Protein AF-A0A955Q3T9-F1 (afdb_monomer_lite)

Structure (mmCIF, N/CA/C/O backbone):
data_AF-A0A955Q3T9-F1
#
_entry.id   AF-A0A955Q3T9-F1
#
loop_
_atom_site.group_PDB
_atom_site.id
_atom_site.type_symbol
_atom_site.label_atom_id
_atom_site.label_alt_id
_atom_site.label_comp_id
_atom_site.label_asym_id
_atom_site.label_entity_id
_atom_site.label_seq_id
_atom_site.pdbx_PDB_ins_code
_atom_site.Cartn_x
_atom_site.Cartn_y
_atom_site.Cartn_z
_atom_site.occupancy
_atom_site.B_iso_or_equiv
_atom_site.auth_seq_id
_atom_site.auth_comp_id
_atom_site.auth_asym_id
_atom_site.auth_atom_id
_atom_site.pdbx_PDB_model_num
ATOM 1 N N . MET A 1 1 ? 18.426 16.949 -6.915 1.00 44.16 1 MET A N 1
ATOM 2 C CA . MET A 1 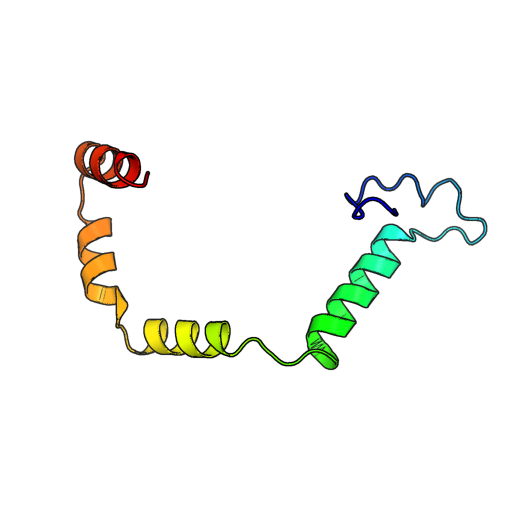1 ? 17.146 17.610 -6.592 1.00 44.16 1 MET A CA 1
ATOM 3 C C . MET A 1 1 ? 16.165 17.295 -7.713 1.00 44.16 1 MET A C 1
ATOM 5 O O . MET A 1 1 ? 15.918 18.130 -8.569 1.00 44.16 1 MET A O 1
ATOM 9 N N . PHE A 1 2 ? 15.702 16.048 -7.783 1.00 58.94 2 PHE A N 1
ATOM 10 C CA . PHE A 1 2 ? 14.576 15.696 -8.645 1.00 58.94 2 PHE A CA 1
ATOM 11 C C . PHE A 1 2 ? 13.331 15.849 -7.777 1.00 58.94 2 PHE A C 1
ATOM 13 O O . PHE A 1 2 ? 13.328 15.347 -6.656 1.00 58.94 2 PHE A O 1
ATOM 20 N N . MET A 1 3 ? 12.345 16.618 -8.243 1.00 66.38 3 MET A N 1
ATOM 21 C CA . MET A 1 3 ? 11.032 16.667 -7.600 1.00 66.38 3 MET A CA 1
ATOM 22 C C . MET A 1 3 ? 10.484 15.247 -7.470 1.00 66.38 3 MET A C 1
ATOM 24 O O . MET A 1 3 ? 10.621 14.451 -8.403 1.00 66.38 3 MET A O 1
ATOM 28 N N . ASP A 1 4 ? 9.813 14.967 -6.356 1.00 81.62 4 ASP A N 1
ATOM 29 C CA . ASP A 1 4 ? 8.979 13.779 -6.250 1.00 81.62 4 ASP A CA 1
ATOM 30 C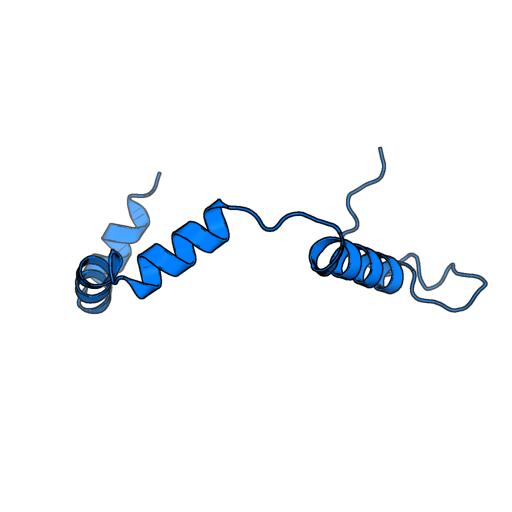 C . ASP A 1 4 ? 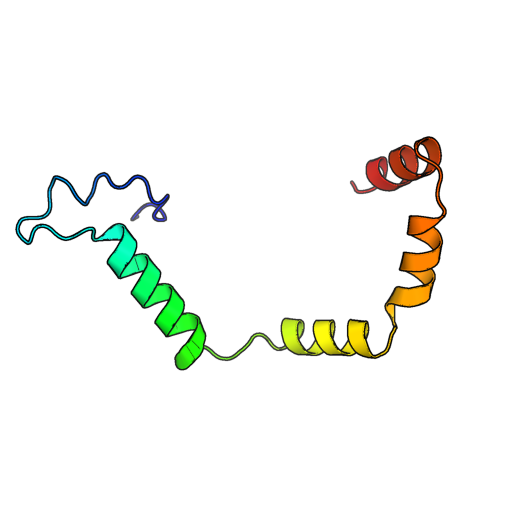7.964 13.782 -7.400 1.00 81.62 4 ASP A C 1
ATOM 32 O O . ASP A 1 4 ? 7.336 14.799 -7.711 1.00 81.62 4 ASP A O 1
ATOM 36 N N . CYS A 1 5 ? 7.840 12.650 -8.090 1.00 89.88 5 CYS A N 1
A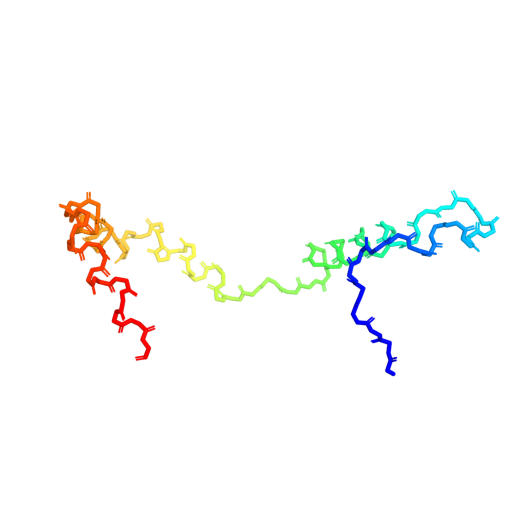TOM 37 C CA . CYS A 1 5 ? 6.905 12.523 -9.198 1.00 89.88 5 CYS A CA 1
ATOM 38 C C . CYS A 1 5 ? 5.469 12.735 -8.690 1.00 89.88 5 CYS A C 1
ATOM 40 O O . CYS A 1 5 ? 4.932 11.891 -7.980 1.00 89.88 5 CYS A O 1
ATOM 42 N N . VAL A 1 6 ? 4.816 13.822 -9.112 1.00 93.00 6 VAL A N 1
ATOM 43 C CA . VAL A 1 6 ? 3.393 14.100 -8.813 1.00 93.00 6 VAL A CA 1
ATOM 44 C C . VAL A 1 6 ? 2.432 13.486 -9.836 1.00 93.00 6 VAL A C 1
ATOM 46 O O . VAL A 1 6 ? 1.259 13.839 -9.889 1.00 93.00 6 VAL A O 1
ATOM 49 N N . MET A 1 7 ? 2.931 12.590 -10.693 1.00 94.00 7 MET A N 1
ATOM 50 C CA . MET A 1 7 ? 2.146 11.915 -11.733 1.00 94.00 7 MET A CA 1
ATOM 51 C C . MET A 1 7 ? 1.482 12.863 -12.753 1.00 94.00 7 MET A C 1
ATOM 53 O O . MET A 1 7 ? 0.462 12.520 -13.340 1.00 94.00 7 MET A O 1
ATOM 57 N N . CYS A 1 8 ? 2.086 14.025 -13.038 1.00 94.69 8 CYS A N 1
ATOM 58 C CA . CYS A 1 8 ? 1.545 15.016 -13.984 1.00 94.69 8 CYS A CA 1
ATOM 59 C C . CYS A 1 8 ? 1.527 14.572 -15.461 1.00 94.69 8 CYS A C 1
ATOM 61 O O . CYS A 1 8 ? 0.918 15.239 -16.290 1.00 94.69 8 CYS A O 1
ATOM 63 N N . GLY A 1 9 ? 2.233 13.495 -15.822 1.00 93.94 9 GLY A N 1
ATOM 64 C CA . GLY A 1 9 ? 2.241 12.948 -17.185 1.00 93.94 9 GLY A CA 1
ATOM 65 C C . GLY A 1 9 ? 3.050 13.739 -18.221 1.00 93.94 9 GLY A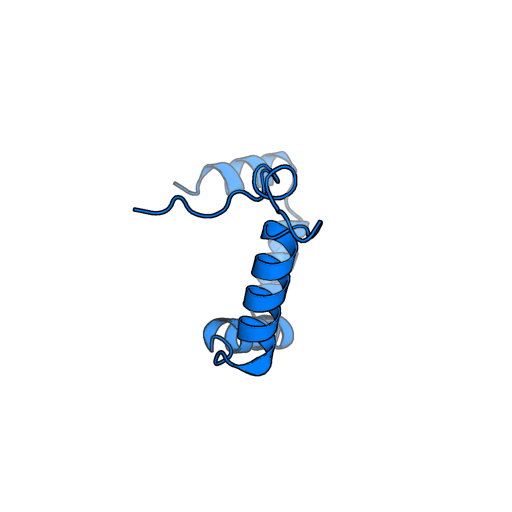 C 1
ATOM 66 O O . GLY A 1 9 ? 3.143 13.298 -19.361 1.00 93.94 9 GLY A O 1
ATOM 67 N N . MET A 1 10 ? 3.706 14.847 -17.850 1.00 94.44 10 MET A N 1
ATOM 68 C CA . MET A 1 10 ? 4.510 15.668 -18.780 1.00 94.44 10 MET A CA 1
ATOM 69 C C . MET A 1 10 ? 5.682 14.913 -19.432 1.00 94.44 10 MET A C 1
ATOM 71 O O . MET A 1 10 ? 6.217 15.354 -20.445 1.00 94.44 10 MET A O 1
ATOM 75 N N . CYS A 1 11 ? 6.073 13.764 -18.878 1.00 93.75 11 CYS A N 1
ATOM 76 C CA . CYS A 1 11 ? 7.098 12.894 -19.444 1.00 93.75 11 CYS A CA 1
ATOM 77 C C . CYS A 1 11 ? 6.606 12.009 -20.605 1.00 93.75 11 CYS A C 1
ATOM 79 O O . CYS A 1 11 ? 7.443 11.510 -21.351 1.00 93.75 11 CYS A O 1
ATOM 81 N N . ALA A 1 12 ? 5.293 11.810 -20.781 1.00 95.75 12 ALA A N 1
ATOM 82 C CA . ALA A 1 12 ? 4.766 10.973 -21.861 1.00 95.75 12 ALA A CA 1
ATOM 83 C C . ALA A 1 12 ? 4.892 11.638 -23.251 1.00 95.75 12 ALA A C 1
ATOM 85 O O . ALA A 1 12 ? 5.463 11.006 -24.136 1.00 95.75 12 ALA A O 1
ATOM 86 N N . PRO A 1 13 ? 4.504 12.918 -23.462 1.00 95.62 13 PRO A N 1
ATOM 87 C CA . PRO A 1 13 ? 4.602 13.555 -24.784 1.00 95.62 13 PRO A CA 1
ATOM 88 C C . PRO A 1 13 ? 6.032 13.723 -25.314 1.00 95.62 13 PRO A C 1
ATOM 90 O O . PRO A 1 13 ? 6.231 13.895 -26.510 1.00 95.62 13 PRO A O 1
ATOM 93 N N . VAL A 1 14 ? 7.032 13.716 -24.428 1.00 94.88 14 VAL A N 1
ATOM 94 C CA . VAL A 1 14 ? 8.450 13.872 -24.793 1.00 94.88 14 VAL A CA 1
ATOM 95 C C . VAL A 1 14 ? 9.156 12.531 -25.013 1.00 94.88 14 VAL A C 1
ATOM 97 O O . VAL A 1 14 ? 10.347 12.504 -25.325 1.00 94.88 14 VAL A O 1
ATOM 100 N N . CYS A 1 15 ? 8.460 11.406 -24.817 1.00 95.38 15 CYS A N 1
ATOM 101 C CA . CYS A 1 15 ? 9.070 10.090 -24.898 1.00 95.38 15 CYS A CA 1
ATOM 102 C C . CYS A 1 15 ? 9.166 9.600 -26.348 1.00 95.38 15 CYS A C 1
ATOM 104 O O . CYS A 1 15 ? 8.164 9.293 -26.984 1.00 95.38 15 CYS A O 1
ATOM 106 N N . ILE A 1 16 ? 10.392 9.425 -26.845 1.00 96.94 16 ILE A N 1
ATOM 107 C CA . ILE A 1 16 ? 10.660 8.909 -28.201 1.00 96.94 16 ILE A CA 1
ATOM 108 C C . ILE A 1 16 ? 10.184 7.466 -28.433 1.00 96.94 16 ILE A C 1
ATOM 110 O O . ILE A 1 16 ? 10.063 7.041 -29.576 1.00 96.94 16 ILE A O 1
ATOM 114 N N . ALA A 1 17 ? 9.959 6.707 -27.358 1.00 95.56 17 ALA A N 1
ATOM 115 C CA . ALA A 1 17 ? 9.512 5.317 -27.412 1.00 95.56 17 ALA A CA 1
ATOM 116 C C . ALA A 1 17 ? 7.984 5.177 -27.298 1.00 95.56 17 ALA A C 1
ATOM 118 O O . ALA A 1 17 ? 7.500 4.054 -27.206 1.00 95.56 17 ALA A O 1
ATOM 119 N N . ASP A 1 18 ? 7.251 6.297 -27.263 1.00 93.94 18 ASP A N 1
ATOM 120 C CA . ASP A 1 18 ? 5.787 6.342 -27.142 1.00 93.94 18 ASP A CA 1
ATOM 121 C C . ASP A 1 18 ? 5.244 5.535 -25.945 1.00 93.94 18 ASP A C 1
ATOM 123 O O . ASP A 1 18 ? 4.226 4.848 -26.001 1.00 93.94 18 ASP A O 1
ATOM 127 N N . ILE A 1 19 ? 5.971 5.596 -24.827 1.00 96.12 19 ILE A N 1
ATOM 128 C CA . ILE A 1 19 ? 5.541 5.035 -23.543 1.00 96.12 19 ILE A CA 1
ATOM 129 C C . ILE A 1 19 ? 5.147 6.159 -22.586 1.00 96.12 19 ILE A C 1
ATOM 131 O O . ILE A 1 19 ? 5.521 7.312 -22.779 1.00 96.12 19 ILE A O 1
ATOM 135 N N . ALA A 1 20 ? 4.443 5.807 -21.507 1.00 96.38 20 ALA A N 1
ATOM 136 C CA . ALA A 1 20 ? 4.141 6.700 -20.389 1.00 96.38 20 ALA A CA 1
ATOM 137 C C . ALA A 1 20 ? 5.116 6.438 -19.218 1.00 96.38 20 ALA A C 1
ATOM 139 O O . ALA A 1 20 ? 4.847 5.561 -18.386 1.00 96.38 20 ALA A O 1
ATOM 140 N N . PRO A 1 21 ? 6.254 7.160 -19.105 1.00 95.94 21 PRO A N 1
ATOM 141 C CA . PRO A 1 21 ? 7.307 6.821 -18.144 1.00 95.94 21 PRO A CA 1
ATOM 142 C C . PRO A 1 21 ? 6.851 6.920 -16.686 1.00 95.94 21 PRO A C 1
ATOM 144 O O . PRO A 1 21 ? 7.301 6.151 -15.842 1.00 95.94 21 PRO A O 1
ATOM 147 N N . ASN A 1 22 ? 5.917 7.824 -16.382 1.00 95.12 22 ASN A N 1
ATOM 148 C CA . ASN A 1 22 ? 5.295 7.943 -15.062 1.00 95.12 22 ASN A CA 1
ATOM 149 C C . ASN A 1 22 ? 4.574 6.654 -14.635 1.00 95.12 22 ASN A C 1
ATOM 151 O O . ASN A 1 22 ? 4.643 6.273 -13.469 1.00 95.12 22 ASN A O 1
ATOM 155 N N . LEU A 1 23 ? 3.910 5.960 -15.564 1.00 96.31 23 LEU A N 1
ATOM 156 C CA . LEU A 1 23 ? 3.229 4.698 -15.265 1.00 96.31 23 LEU A CA 1
ATOM 157 C C . LEU A 1 23 ? 4.219 3.543 -15.118 1.00 96.31 23 LEU A C 1
ATOM 159 O O . LEU A 1 23 ? 4.041 2.699 -14.242 1.00 96.31 23 LEU A O 1
ATOM 163 N N . VAL A 1 24 ? 5.287 3.534 -15.919 1.00 96.12 24 VAL A N 1
ATOM 164 C CA . VAL A 1 24 ? 6.380 2.558 -15.783 1.00 96.12 24 VAL A CA 1
ATOM 165 C C . VAL A 1 24 ? 7.058 2.702 -14.420 1.00 96.12 24 VAL A C 1
ATOM 167 O O . VAL A 1 24 ? 7.247 1.708 -13.722 1.00 96.12 24 VAL A O 1
ATOM 170 N N . ALA A 1 25 ? 7.357 3.935 -13.999 1.00 94.75 25 ALA A N 1
ATOM 171 C CA . ALA A 1 25 ? 7.916 4.214 -12.681 1.00 94.75 25 ALA A CA 1
ATOM 172 C C . ALA A 1 25 ? 6.965 3.778 -11.553 1.00 94.75 25 ALA A C 1
ATOM 174 O O . ALA A 1 25 ? 7.401 3.129 -10.607 1.00 94.75 25 ALA A O 1
ATOM 175 N N . LEU A 1 26 ? 5.659 4.056 -11.670 1.00 95.50 26 LEU A N 1
ATOM 176 C CA . LEU A 1 26 ? 4.661 3.593 -10.699 1.00 95.50 26 LEU A CA 1
ATOM 177 C C . LEU A 1 26 ? 4.620 2.061 -10.603 1.00 95.50 26 LEU A C 1
ATOM 179 O O . LEU A 1 26 ? 4.569 1.516 -9.499 1.00 95.50 26 LEU A O 1
ATOM 183 N N . TYR A 1 27 ? 4.634 1.369 -11.744 1.00 96.44 27 TYR A N 1
ATOM 184 C CA . TYR A 1 27 ? 4.681 -0.090 -11.781 1.00 96.44 27 TYR A CA 1
ATOM 185 C C . TYR A 1 27 ? 5.942 -0.618 -11.091 1.00 96.44 27 TYR A C 1
ATOM 187 O O . TYR A 1 27 ? 5.833 -1.473 -10.215 1.00 96.44 27 TYR A O 1
ATOM 195 N N . ALA A 1 28 ? 7.114 -0.069 -11.421 1.00 95.50 28 ALA A N 1
ATOM 196 C CA . ALA A 1 28 ? 8.379 -0.458 -10.807 1.00 95.50 28 ALA A CA 1
ATOM 197 C C . ALA A 1 28 ? 8.360 -0.255 -9.283 1.00 95.50 28 ALA A C 1
ATOM 199 O O . ALA A 1 28 ? 8.707 -1.174 -8.546 1.00 95.50 28 ALA A O 1
ATOM 200 N N . SER A 1 29 ? 7.867 0.889 -8.795 1.00 93.62 29 SER A N 1
ATOM 201 C CA . SER A 1 29 ? 7.730 1.158 -7.357 1.00 93.62 29 SER A CA 1
ATOM 202 C C . SER A 1 29 ? 6.781 0.178 -6.659 1.00 93.62 29 SER A C 1
ATOM 204 O O . SER A 1 29 ? 7.060 -0.272 -5.549 1.00 93.62 29 SER A O 1
ATOM 206 N N . ARG A 1 30 ? 5.667 -0.195 -7.304 1.00 94.88 30 ARG A N 1
ATOM 207 C CA . ARG A 1 30 ? 4.732 -1.197 -6.767 1.00 94.88 30 ARG A CA 1
ATOM 208 C C . ARG A 1 30 ? 5.349 -2.592 -6.741 1.00 94.88 30 ARG A C 1
ATOM 210 O O . ARG A 1 30 ? 5.236 -3.277 -5.729 1.00 94.88 30 ARG A O 1
ATOM 217 N N . ALA A 1 31 ? 6.016 -2.999 -7.819 1.00 96.50 31 ALA A N 1
ATOM 218 C CA . ALA A 1 31 ? 6.705 -4.283 -7.892 1.00 96.50 31 ALA A CA 1
ATOM 219 C C . ALA A 1 31 ? 7.815 -4.376 -6.832 1.00 96.50 31 ALA A C 1
ATOM 221 O O . ALA A 1 31 ? 7.908 -5.389 -6.140 1.00 96.50 31 ALA A O 1
ATOM 222 N N . GLN A 1 32 ? 8.580 -3.293 -6.639 1.00 94.81 32 GLN A N 1
ATOM 223 C CA . GLN A 1 32 ? 9.552 -3.151 -5.554 1.00 94.81 32 GLN A CA 1
ATOM 224 C C . GLN A 1 32 ? 8.903 -3.385 -4.188 1.00 94.81 32 GLN A C 1
ATOM 226 O O . GLN A 1 32 ? 9.337 -4.265 -3.449 1.00 94.81 32 GLN A O 1
ATOM 231 N N . GLY A 1 33 ? 7.826 -2.656 -3.883 1.00 92.44 33 GLY A N 1
ATOM 232 C CA . GLY A 1 33 ? 7.141 -2.759 -2.595 1.00 92.44 33 GLY A CA 1
ATOM 233 C C . GLY A 1 33 ? 6.519 -4.132 -2.318 1.00 92.44 33 GLY A C 1
ATOM 234 O O . GLY A 1 33 ? 6.480 -4.559 -1.169 1.00 92.44 33 GLY A O 1
ATOM 235 N N . VAL A 1 34 ? 6.042 -4.838 -3.349 1.00 92.06 34 VAL A N 1
ATOM 236 C CA . VAL A 1 34 ? 5.407 -6.160 -3.190 1.00 92.06 34 VAL A CA 1
ATOM 237 C C . VAL A 1 34 ? 6.432 -7.288 -3.068 1.00 92.06 34 VAL A C 1
ATOM 239 O O . VAL A 1 34 ? 6.212 -8.215 -2.289 1.00 92.06 34 VAL A O 1
ATOM 242 N N . HIS A 1 35 ? 7.519 -7.242 -3.844 1.00 94.69 35 HIS A N 1
ATOM 243 C CA . HIS A 1 35 ? 8.416 -8.392 -4.009 1.00 94.69 35 HIS A CA 1
ATOM 244 C C . HIS A 1 35 ? 9.791 -8.228 -3.364 1.00 94.69 35 HIS A C 1
ATOM 246 O O . HIS A 1 35 ? 10.434 -9.231 -3.068 1.00 94.69 35 HIS A O 1
ATOM 252 N N . PHE A 1 36 ? 10.257 -6.995 -3.169 1.00 94.50 36 PHE A N 1
ATOM 253 C CA . PHE A 1 36 ? 11.662 -6.717 -2.861 1.00 94.50 36 PHE A CA 1
ATOM 254 C C . PHE A 1 36 ? 11.861 -5.853 -1.609 1.00 94.50 36 PHE A C 1
ATOM 256 O O . PHE A 1 36 ? 12.998 -5.576 -1.231 1.00 94.50 36 PHE A O 1
ATOM 263 N N . THR A 1 37 ? 10.782 -5.421 -0.959 1.00 92.69 37 THR A N 1
ATOM 264 C CA . THR A 1 37 ? 10.824 -4.658 0.290 1.00 92.69 37 THR A CA 1
ATOM 265 C C . THR A 1 37 ? 10.237 -5.493 1.422 1.00 92.69 37 THR A C 1
ATOM 267 O O . THR A 1 37 ? 9.193 -6.127 1.262 1.00 92.69 37 THR A O 1
ATOM 270 N N . GLU A 1 38 ? 10.908 -5.496 2.575 1.00 91.81 38 GLU A N 1
ATOM 271 C CA . GLU A 1 38 ? 10.370 -6.123 3.780 1.00 91.81 38 GLU A CA 1
ATOM 272 C C . GLU A 1 38 ? 9.060 -5.448 4.189 1.00 91.81 38 GLU A C 1
ATOM 274 O O . GLU A 1 38 ? 8.921 -4.222 4.157 1.00 91.81 38 GLU A O 1
ATOM 279 N N . LYS A 1 39 ? 8.069 -6.259 4.567 1.00 88.12 39 LYS A N 1
ATOM 280 C CA . LYS A 1 39 ? 6.784 -5.722 5.012 1.00 88.12 39 LYS A CA 1
ATOM 281 C C . LYS A 1 39 ? 6.983 -4.985 6.340 1.00 88.12 39 LYS A C 1
ATOM 283 O O . LYS A 1 39 ? 7.576 -5.563 7.247 1.00 88.12 39 LYS A O 1
ATOM 288 N N . PRO A 1 40 ? 6.447 -3.761 6.501 1.00 90.12 40 PRO A N 1
ATOM 289 C CA . PRO A 1 40 ? 6.564 -3.034 7.758 1.00 90.12 40 PRO A CA 1
ATOM 290 C C . PRO A 1 40 ? 5.952 -3.829 8.917 1.00 90.12 40 PRO A C 1
ATOM 292 O O . PRO A 1 40 ? 4.765 -4.165 8.881 1.00 90.12 40 PRO A O 1
ATOM 295 N N . GLU A 1 41 ? 6.729 -4.082 9.971 1.00 93.88 41 GLU A N 1
ATOM 296 C CA . GLU A 1 41 ? 6.261 -4.839 11.143 1.00 93.88 41 GLU A CA 1
ATOM 297 C C . GLU A 1 41 ? 5.030 -4.195 11.793 1.00 93.88 41 GLU A C 1
ATOM 299 O O . GLU A 1 41 ? 4.085 -4.883 12.185 1.00 93.88 41 GLU A O 1
ATOM 304 N N . GLY A 1 42 ? 4.998 -2.858 11.832 1.00 95.25 42 GLY A N 1
ATOM 305 C CA . GLY A 1 42 ? 3.879 -2.092 12.378 1.00 95.25 42 GLY A CA 1
ATOM 306 C C . GLY A 1 42 ? 2.545 -2.380 11.683 1.00 95.25 42 GLY A C 1
ATOM 307 O O . GLY A 1 42 ? 1.513 -2.397 12.349 1.00 95.25 42 GLY A O 1
ATOM 308 N N . LEU A 1 43 ? 2.554 -2.677 10.376 1.00 93.75 43 LEU A N 1
ATOM 309 C CA . LEU A 1 43 ? 1.337 -3.039 9.648 1.00 93.75 43 LEU A CA 1
ATOM 310 C C . LEU A 1 43 ? 0.804 -4.394 10.118 1.00 93.75 43 LEU A C 1
ATOM 312 O O . LEU A 1 43 ? -0.377 -4.511 10.434 1.00 93.75 43 LEU A O 1
ATOM 316 N N . SER A 1 44 ? 1.677 -5.402 10.203 1.00 94.62 44 SER A N 1
ATOM 317 C CA . SER A 1 44 ? 1.286 -6.737 10.667 1.00 94.62 44 SER A CA 1
ATOM 318 C C . SER A 1 44 ? 0.767 -6.694 12.101 1.00 94.62 44 SER A C 1
ATOM 320 O O . SER A 1 44 ? -0.279 -7.268 12.396 1.00 94.62 44 SER A O 1
ATOM 322 N N . LYS A 1 45 ? 1.462 -5.964 12.980 1.00 97.50 45 LYS A N 1
ATOM 323 C CA . LYS A 1 45 ? 1.039 -5.769 14.367 1.00 97.50 45 LYS A CA 1
ATOM 324 C C . LYS A 1 45 ? -0.340 -5.114 14.443 1.00 97.50 45 LYS A C 1
ATOM 326 O O . LYS A 1 45 ? -1.208 -5.610 15.149 1.00 97.50 45 LYS A O 1
ATOM 331 N N . ARG A 1 46 ? -0.568 -4.041 13.680 1.00 96.62 46 ARG A N 1
ATOM 332 C CA . ARG A 1 46 ? -1.849 -3.325 13.685 1.00 96.62 46 ARG A CA 1
ATOM 333 C C . ARG A 1 46 ? -3.005 -4.186 13.175 1.00 96.62 46 ARG A C 1
ATOM 335 O O . ARG A 1 46 ? -4.092 -4.123 13.737 1.00 96.62 46 ARG A O 1
ATOM 342 N N . ILE A 1 47 ? -2.778 -4.991 12.135 1.00 96.88 47 ILE A N 1
ATOM 343 C CA . ILE A 1 47 ? -3.775 -5.951 11.632 1.00 96.88 47 ILE A CA 1
ATOM 344 C C . ILE A 1 47 ? -4.138 -6.962 12.723 1.00 96.88 47 ILE A C 1
ATOM 346 O O . ILE A 1 47 ? -5.320 -7.252 12.914 1.00 96.88 47 ILE A O 1
ATOM 350 N N . GLN A 1 48 ? -3.143 -7.460 13.460 1.00 97.88 48 GLN A N 1
ATOM 351 C CA . GLN A 1 48 ? -3.371 -8.390 14.561 1.00 97.88 48 GLN A CA 1
ATOM 352 C C . GLN A 1 48 ? -4.177 -7.735 15.691 1.00 97.88 48 GLN A C 1
ATOM 354 O O . GLN A 1 48 ? -5.202 -8.277 16.075 1.00 97.88 48 GLN A O 1
ATOM 359 N N . GLU A 1 49 ? -3.810 -6.530 16.138 1.00 97.69 49 GLU A N 1
ATOM 360 C CA . GLU A 1 49 ? -4.559 -5.783 17.167 1.00 97.69 49 GLU A CA 1
ATOM 361 C C . GLU A 1 49 ? -6.033 -5.556 16.777 1.00 97.69 49 GLU A C 1
ATOM 363 O O . GLU A 1 49 ? -6.927 -5.637 17.620 1.00 97.69 49 GLU A O 1
ATOM 368 N N . ILE A 1 50 ? -6.302 -5.274 15.495 1.00 96.69 50 ILE A N 1
ATOM 369 C CA . ILE A 1 50 ? -7.672 -5.145 14.973 1.00 96.69 50 ILE A CA 1
ATOM 370 C C . ILE A 1 50 ? -8.395 -6.495 15.026 1.00 96.69 50 ILE A C 1
ATOM 372 O O . ILE A 1 50 ? -9.539 -6.553 15.471 1.00 96.69 50 ILE A O 1
ATOM 376 N N . THR A 1 51 ? -7.732 -7.570 14.595 1.00 96.75 51 THR A N 1
ATOM 377 C CA . THR A 1 51 ? -8.294 -8.931 14.578 1.00 96.75 51 THR A CA 1
ATOM 378 C C . THR A 1 51 ? -8.591 -9.440 15.990 1.00 96.75 51 THR A C 1
ATOM 380 O O . THR A 1 51 ? -9.629 -10.058 16.211 1.00 96.75 51 THR A O 1
ATOM 383 N N . ASP A 1 52 ? -7.733 -9.112 16.955 1.00 97.88 52 ASP A N 1
ATOM 384 C CA . ASP A 1 52 ? -7.875 -9.458 18.373 1.00 97.88 52 ASP A CA 1
ATOM 385 C C . ASP A 1 52 ? -8.921 -8.588 19.095 1.00 97.88 52 ASP A C 1
ATOM 387 O O . ASP A 1 52 ? -9.174 -8.759 20.287 1.00 97.88 52 ASP A O 1
ATOM 391 N N . GLY A 1 53 ? -9.544 -7.636 18.391 1.00 96.62 53 GLY A N 1
ATOM 392 C CA . GLY A 1 53 ? -10.610 -6.798 18.930 1.00 96.62 53 GLY A CA 1
ATOM 393 C C . GLY A 1 53 ? -10.132 -5.730 19.914 1.00 96.62 53 GLY A C 1
ATOM 394 O O . GLY A 1 53 ? -10.955 -5.171 20.640 1.00 96.62 53 GLY A O 1
ATOM 395 N N . HIS A 1 54 ? -8.835 -5.389 19.929 1.00 97.56 54 HIS A N 1
ATOM 396 C CA . HIS A 1 54 ? -8.271 -4.401 20.864 1.00 97.56 54 HIS A CA 1
ATOM 397 C C . HIS A 1 54 ? -8.971 -3.035 20.785 1.00 97.56 54 HIS A C 1
ATOM 399 O O . HIS A 1 54 ? -9.005 -2.297 21.766 1.00 97.56 54 HIS A O 1
ATOM 405 N N . PHE A 1 55 ? -9.543 -2.700 19.625 1.00 95.56 55 PHE A N 1
ATOM 406 C CA . PHE A 1 55 ? -10.229 -1.429 19.384 1.00 95.56 55 PHE A CA 1
ATOM 407 C C . PHE A 1 55 ? -11.756 -1.534 19.407 1.00 95.56 55 PHE A C 1
ATOM 409 O O . PHE A 1 55 ? -12.416 -0.532 19.153 1.00 95.56 55 PHE A O 1
ATOM 416 N N . GLN A 1 56 ? -12.336 -2.704 19.704 1.00 96.00 56 GLN A N 1
ATOM 417 C CA . GLN A 1 56 ? -13.783 -2.910 19.580 1.00 96.00 56 GLN A CA 1
ATOM 418 C C . GLN A 1 56 ? -14.580 -1.988 20.509 1.00 96.00 56 GLN A C 1
ATOM 420 O O . GLN A 1 56 ? -15.542 -1.366 20.076 1.00 96.00 56 GLN A O 1
ATOM 425 N N . GLN A 1 57 ? -14.149 -1.845 21.765 1.00 94.88 57 GLN A N 1
ATOM 426 C CA . GLN A 1 57 ? -14.847 -1.004 22.745 1.00 94.88 57 GLN A CA 1
ATOM 427 C C . GLN A 1 57 ? -14.816 0.479 22.367 1.00 94.88 57 GLN A C 1
ATOM 429 O O . GLN A 1 57 ? -15.834 1.161 22.470 1.00 94.88 57 GLN A O 1
ATOM 434 N N . GLU A 1 58 ? -13.664 0.975 21.909 1.00 92.94 58 GLU A N 1
ATOM 435 C CA . GLU A 1 58 ? -13.545 2.368 21.475 1.00 92.94 58 GLU A CA 1
ATOM 436 C C . GLU A 1 58 ? -14.345 2.604 20.191 1.00 92.94 58 GLU A C 1
ATOM 438 O O . GLU A 1 58 ? -15.026 3.619 20.072 1.00 92.94 58 GLU A O 1
ATOM 443 N N . TRP A 1 59 ? -14.357 1.637 19.268 1.00 93.94 59 TRP A N 1
ATOM 444 C CA . TRP A 1 59 ? -15.210 1.710 18.086 1.00 93.94 59 TRP A CA 1
ATOM 445 C C . TRP A 1 59 ? -16.695 1.749 18.440 1.00 93.94 59 TRP A C 1
ATOM 447 O O . TRP A 1 59 ? -17.413 2.619 17.951 1.00 93.94 59 TRP A O 1
ATOM 457 N N . ASP A 1 60 ? -17.152 0.860 19.321 1.00 95.69 60 ASP A N 1
ATOM 458 C CA . ASP A 1 60 ? -18.544 0.812 19.770 1.00 95.69 60 ASP A CA 1
ATOM 459 C C . ASP A 1 60 ? -18.959 2.103 20.482 1.00 95.69 60 ASP A C 1
ATOM 461 O O . ASP A 1 60 ? -20.114 2.520 20.385 1.00 95.69 60 ASP A O 1
ATOM 465 N N . ARG A 1 61 ? -18.031 2.731 21.212 1.00 94.38 61 ARG A N 1
ATOM 466 C CA . ARG A 1 61 ? -18.236 4.040 21.831 1.00 94.38 61 ARG A CA 1
ATOM 467 C C . ARG A 1 61 ? -18.391 5.117 20.761 1.00 94.38 61 ARG A C 1
ATOM 469 O O . ARG A 1 61 ? -19.399 5.814 20.779 1.00 94.38 61 ARG A O 1
ATOM 476 N N . ILE A 1 62 ? -17.430 5.234 19.840 1.00 93.31 62 ILE A N 1
ATOM 477 C CA . ILE A 1 62 ? -17.420 6.269 18.794 1.00 93.31 62 ILE A CA 1
ATOM 478 C C . ILE A 1 62 ? -18.673 6.175 17.918 1.00 93.31 62 ILE A C 1
ATOM 480 O O . ILE A 1 62 ? -19.299 7.191 17.640 1.00 93.31 62 ILE A O 1
ATOM 484 N N . LEU A 1 63 ? -19.088 4.964 17.536 1.00 93.12 63 LEU A N 1
ATOM 485 C CA . LEU A 1 63 ? -20.268 4.741 16.691 1.00 93.12 63 LEU A CA 1
ATOM 486 C C . LEU A 1 63 ? -21.603 5.090 17.373 1.00 93.12 63 LEU A C 1
ATOM 488 O O . LEU A 1 63 ? -22.621 5.179 16.691 1.00 93.12 63 LEU A O 1
ATOM 492 N N . LYS A 1 64 ? -21.620 5.260 18.700 1.00 95.56 64 LYS A N 1
ATOM 493 C CA . LYS A 1 64 ? -22.810 5.652 19.474 1.00 95.56 64 LYS A CA 1
ATOM 494 C C . LYS A 1 64 ? -22.870 7.145 19.786 1.00 95.56 64 LYS A C 1
ATOM 496 O O . LYS A 1 64 ? -23.880 7.585 20.330 1.00 95.56 64 LYS A O 1
ATOM 501 N N . LEU A 1 65 ? -21.810 7.897 19.497 1.00 94.62 65 LEU A N 1
ATOM 502 C CA . LEU A 1 65 ? -21.780 9.336 19.738 1.00 94.62 65 LEU A CA 1
ATOM 503 C C . LEU A 1 65 ? -22.758 10.055 18.803 1.00 94.62 65 LEU A C 1
ATOM 505 O O . LEU A 1 65 ? -22.924 9.678 17.643 1.00 94.62 65 LEU A O 1
ATOM 509 N N . SER A 1 66 ? -23.388 11.109 19.311 1.00 94.38 66 SER A N 1
ATOM 510 C CA . SER A 1 66 ? -24.158 12.049 18.497 1.00 94.38 66 SER A CA 1
ATOM 511 C C . SER A 1 66 ? -23.245 12.931 17.637 1.00 94.38 66 SER A C 1
ATOM 513 O O . SER A 1 66 ? -22.053 13.076 17.914 1.00 94.38 66 SER A O 1
ATOM 515 N N . ASP A 1 67 ? -23.809 13.574 16.612 1.00 90.56 67 ASP A N 1
ATOM 516 C CA . ASP A 1 67 ? -23.060 14.486 15.735 1.00 90.56 67 ASP A CA 1
ATOM 517 C C . ASP A 1 67 ? -22.378 15.627 16.515 1.00 90.56 67 ASP A C 1
ATOM 519 O O . ASP A 1 67 ? -21.247 16.000 16.201 1.00 90.56 67 ASP A O 1
ATOM 523 N N . GLU A 1 68 ? -23.027 16.146 17.564 1.00 90.50 68 GLU A N 1
ATOM 524 C CA . GLU A 1 68 ? -22.464 17.182 18.443 1.00 90.50 68 GLU A CA 1
ATOM 525 C C . GLU A 1 68 ? -21.263 16.648 19.245 1.00 90.50 68 GLU A C 1
ATOM 527 O O . GLU A 1 68 ? -20.211 17.287 19.324 1.00 90.50 68 GLU A O 1
ATOM 532 N N . GLU A 1 69 ? -21.371 15.437 19.795 1.00 90.50 69 GLU A N 1
ATOM 533 C CA . GLU A 1 69 ? -20.283 14.793 20.539 1.00 90.50 69 GLU A CA 1
ATOM 534 C C . GLU A 1 69 ? -19.100 14.421 19.633 1.00 90.50 69 GLU A C 1
ATOM 536 O O . GLU A 1 69 ? -17.940 14.575 20.030 1.00 90.50 69 GLU A O 1
ATOM 541 N N . LEU A 1 70 ? -19.362 13.979 18.400 1.00 89.56 70 LEU A N 1
ATOM 542 C CA . LEU A 1 70 ? -18.329 13.686 17.402 1.00 89.56 70 LEU A CA 1
ATOM 543 C C . LEU A 1 70 ? -17.562 14.947 16.985 1.00 89.56 70 LEU A C 1
ATOM 545 O O . LEU A 1 70 ? -16.329 14.925 16.907 1.00 89.56 70 LEU A O 1
ATOM 549 N N . GLN A 1 71 ? -18.264 16.061 16.761 1.00 86.56 71 GLN A N 1
ATOM 550 C CA . GLN A 1 71 ? -17.641 17.351 16.446 1.00 86.56 71 GLN A CA 1
ATOM 551 C C . GLN A 1 71 ? -16.707 17.807 17.571 1.00 86.56 71 GLN A C 1
ATOM 553 O O . GLN A 1 71 ? -15.556 18.160 17.313 1.00 86.56 71 GLN A O 1
ATOM 558 N N . ASN A 1 72 ? -17.147 17.694 18.824 1.00 85.69 72 ASN A N 1
ATOM 559 C CA . ASN A 1 72 ? -16.329 18.045 19.985 1.00 85.69 72 ASN A CA 1
ATOM 560 C C . ASN A 1 72 ? -15.130 17.098 20.182 1.00 85.69 72 ASN A C 1
ATOM 562 O O . ASN A 1 72 ? -14.051 17.540 20.573 1.00 85.69 72 ASN A O 1
ATOM 566 N N . THR A 1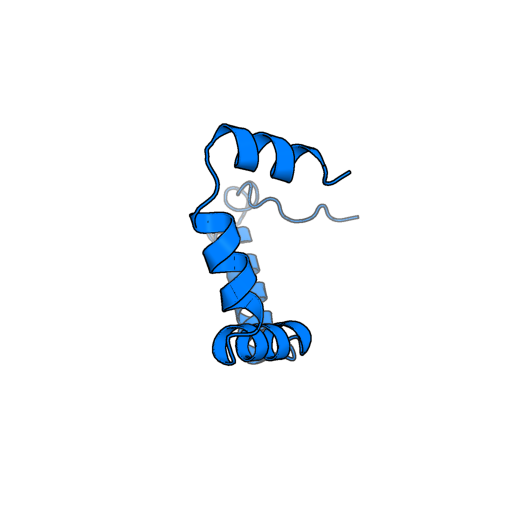 73 ? -15.286 15.806 19.872 1.00 79.44 73 THR A N 1
ATOM 567 C CA . THR A 1 73 ? -14.206 14.808 19.995 1.00 79.44 73 THR A CA 1
ATOM 568 C C . THR A 1 73 ? -13.134 14.985 18.910 1.00 79.44 73 THR A C 1
ATOM 570 O O . THR A 1 73 ? -11.943 14.848 19.184 1.00 79.44 73 THR A O 1
ATOM 573 N N . SER A 1 74 ? -13.529 15.334 17.681 1.00 65.56 74 SER A N 1
ATOM 574 C CA . SER A 1 74 ? -12.603 15.564 16.558 1.00 65.56 74 SER A CA 1
ATOM 575 C C . SER A 1 74 ? -11.850 16.900 16.640 1.00 65.56 74 SER A C 1
ATOM 577 O O . SER A 1 74 ? -10.711 16.985 16.183 1.00 65.56 74 SER A O 1
ATOM 579 N N . ALA A 1 75 ? -12.433 17.919 17.281 1.00 54.66 75 ALA A N 1
ATOM 580 C CA . ALA A 1 75 ? -11.830 19.244 17.434 1.00 54.66 75 ALA A CA 1
ATOM 581 C C . ALA A 1 75 ? -10.704 19.317 18.490 1.00 54.66 75 ALA A C 1
ATOM 583 O O . ALA A 1 75 ? -9.954 20.289 18.510 1.00 54.66 75 ALA A O 1
ATOM 584 N N . ALA A 1 76 ? -10.556 18.301 19.350 1.00 48.06 76 ALA A N 1
ATOM 585 C CA . ALA A 1 76 ? -9.566 18.274 20.434 1.00 48.06 76 ALA A CA 1
ATOM 586 C C . ALA A 1 76 ? -8.227 17.600 20.066 1.00 48.06 76 ALA A C 1
ATOM 588 O O . ALA A 1 76 ? -7.373 17.427 20.933 1.00 48.06 76 ALA A O 1
ATOM 589 N N . THR A 1 77 ? -8.022 17.210 18.803 1.00 48.94 77 THR A N 1
ATOM 590 C CA . THR A 1 77 ? -6.736 16.647 18.353 1.00 48.94 77 THR A CA 1
ATOM 591 C C . THR A 1 77 ? -5.862 17.766 17.779 1.00 48.94 77 THR A C 1
ATOM 593 O O . THR A 1 77 ? -5.720 17.908 16.567 1.00 48.94 77 THR A O 1
ATOM 596 N N . THR A 1 78 ? -5.326 18.615 18.657 1.00 38.53 78 THR A N 1
ATOM 597 C CA . THR A 1 78 ? -4.169 19.490 18.395 1.00 38.53 78 THR A CA 1
ATOM 598 C C . THR A 1 78 ? -3.202 19.370 19.559 1.00 38.53 78 THR A C 1
ATOM 600 O O . THR A 1 78 ? -3.684 19.374 20.712 1.00 38.53 78 THR A O 1
#

Sequence (78 aa):
MFMDCVMCGMCAPVCIADIAPNLVALYASRAQGVHFTEKPEGLSKRIQEITDGHFQQEWDRILKLSDEELQNTSAATT

pLDDT: mean 89.74, std 13.13, range [38.53, 97.88]

Secondary structure (DSSP, 8-state):
-PPP-----TTSTT-TT---HHHHHHHHHHHHHHHTSPPPHHHHHHHHHHHTTTTHHHHHHHTT--HHHHHHHHTT--

Foldseek 3Di:
DDPDDPVPQPVQVVDPVNDRVSVVVVVVVVCCVPPPDDDPPVVVVVVVCVVVCVCVVVVVVQVPDDPVRNVVVVVPPD

Radius of gyration: 21.56 Å; chains: 1; bounding box: 41×29×51 Å